Protein AF-A0A088C917-F1 (afdb_monomer_lite)

Secondary structure (DSSP, 8-state):
-HHHHHHHHHHHHHHHHHHHHHTT-HHHHHHHHHHHHHHHH-

Foldseek 3Di:
DLVVVLVVLVVVLVVLCVVCVVVV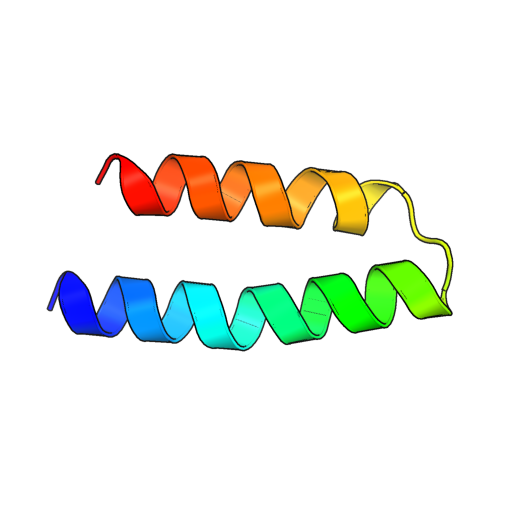PVVSVVVSVVSNVVSVVD

Sequence (42 aa):
IISLGFLVIHTFSMIIAFNGYDERKKSDLIFVPVVHLIAAVM

InterPro domains:
  IPR009294 Gamma-secretase subunit Aph-1 [PF06105] (1-42)

pLDDT: mean 94.18, std 5.47, range [72.19, 98.06]

Organism: NCBI:txid146655

Radius of gyration: 10.7 Å; chains: 1; bounding box: 22×14×29 Å

Structure (mmCIF, N/CA/C/O backbone):
data_AF-A0A088C917-F1
#
_entry.id   AF-A0A088C917-F1
#
loop_
_atom_site.group_PDB
_atom_site.id
_atom_site.type_symbol
_atom_site.label_atom_id
_atom_site.label_alt_id
_atom_site.label_comp_id
_atom_site.label_asym_id
_atom_site.label_entity_id
_atom_site.label_seq_id
_atom_site.pdbx_PDB_ins_code
_atom_site.Cartn_x
_atom_site.Cartn_y
_atom_site.Cartn_z
_atom_site.occupancy
_atom_site.B_iso_or_equiv
_atom_site.auth_seq_id
_atom_site.auth_comp_id
_atom_site.auth_asym_id
_atom_site.auth_atom_id
_atom_site.pdbx_PDB_model_num
ATOM 1 N N . ILE A 1 1 ? 8.166 -3.217 -18.211 1.00 72.19 1 ILE A N 1
ATOM 2 C CA . ILE A 1 1 ? 8.698 -3.606 -16.879 1.00 72.19 1 ILE A CA 1
ATOM 3 C C . ILE A 1 1 ? 8.246 -2.607 -15.816 1.00 72.19 1 ILE A C 1
ATOM 5 O O . ILE A 1 1 ? 7.535 -3.031 -14.920 1.00 72.19 1 ILE A O 1
ATOM 9 N N . ILE A 1 2 ? 8.534 -1.304 -15.962 1.00 83.25 2 ILE A N 1
ATOM 10 C CA . ILE A 1 2 ? 8.080 -0.251 -15.023 1.00 83.25 2 ILE A CA 1
ATOM 11 C C . ILE A 1 2 ? 6.547 -0.228 -14.872 1.00 83.25 2 ILE A C 1
ATOM 13 O O . ILE A 1 2 ? 6.034 -0.314 -13.764 1.00 83.25 2 ILE A O 1
ATOM 17 N N . SER A 1 3 ? 5.805 -0.253 -15.985 1.00 89.44 3 SER A N 1
ATOM 18 C CA . SER A 1 3 ? 4.332 -0.306 -15.967 1.00 89.44 3 SER A CA 1
ATOM 19 C C . SER A 1 3 ? 3.758 -1.546 -15.268 1.00 89.44 3 SER A C 1
ATOM 21 O O . SER A 1 3 ? 2.771 -1.449 -14.546 1.00 89.44 3 SER A O 1
ATOM 23 N N . LEU A 1 4 ? 4.386 -2.712 -15.454 1.00 94.00 4 LEU A N 1
ATOM 24 C CA . LEU A 1 4 ? 3.982 -3.951 -14.786 1.00 94.00 4 LEU A CA 1
ATOM 25 C C . LEU A 1 4 ? 4.266 -3.878 -13.279 1.00 94.00 4 LEU A C 1
ATOM 27 O O . LEU A 1 4 ? 3.431 -4.296 -12.486 1.00 94.00 4 LEU A O 1
ATOM 31 N N . GLY A 1 5 ? 5.406 -3.302 -12.883 1.00 92.69 5 GLY A N 1
ATOM 32 C CA . GLY A 1 5 ? 5.727 -3.039 -11.480 1.00 92.69 5 GLY A CA 1
ATOM 33 C C . GLY A 1 5 ? 4.708 -2.109 -10.822 1.00 92.69 5 GLY A C 1
ATOM 34 O O . GLY A 1 5 ? 4.200 -2.430 -9.752 1.00 92.69 5 GLY A O 1
ATOM 35 N N . PHE A 1 6 ? 4.331 -1.020 -11.497 1.00 93.69 6 PHE A N 1
ATOM 36 C CA . PHE A 1 6 ? 3.302 -0.099 -11.010 1.00 93.69 6 PHE A CA 1
ATOM 37 C C . PHE A 1 6 ? 1.944 -0.792 -10.844 1.00 93.69 6 PHE A C 1
ATOM 39 O O . PHE A 1 6 ? 1.294 -0.632 -9.816 1.00 93.69 6 PHE A O 1
ATOM 46 N N . LEU A 1 7 ? 1.540 -1.625 -11.811 1.00 94.31 7 LEU A N 1
ATOM 47 C CA . LEU A 1 7 ? 0.297 -2.399 -11.733 1.00 94.31 7 LEU A CA 1
ATOM 48 C C . LEU A 1 7 ? 0.297 -3.376 -10.548 1.00 94.31 7 LEU A C 1
ATOM 50 O O . LEU A 1 7 ? -0.704 -3.492 -9.840 1.00 94.31 7 LEU A O 1
ATOM 54 N N . VAL A 1 8 ? 1.419 -4.061 -10.315 1.00 96.12 8 VAL A N 1
ATOM 55 C CA . VAL A 1 8 ? 1.595 -4.978 -9.181 1.00 96.12 8 VAL A CA 1
ATOM 56 C C . VAL A 1 8 ? 1.508 -4.210 -7.862 1.00 96.12 8 VAL A C 1
ATOM 58 O O . VAL A 1 8 ? 0.709 -4.574 -7.000 1.00 96.12 8 VAL A O 1
ATOM 61 N N . ILE A 1 9 ? 2.264 -3.118 -7.719 1.00 96.00 9 ILE A N 1
ATOM 62 C CA . ILE A 1 9 ? 2.249 -2.284 -6.512 1.00 96.00 9 ILE A CA 1
ATOM 63 C C . ILE A 1 9 ? 0.841 -1.745 -6.258 1.00 96.00 9 ILE A C 1
ATOM 65 O O . ILE A 1 9 ? 0.338 -1.890 -5.147 1.00 96.00 9 ILE A O 1
ATOM 69 N N . HIS A 1 10 ? 0.176 -1.194 -7.273 1.00 93.88 10 HIS A N 1
ATOM 70 C CA . HIS A 1 10 ? -1.188 -0.677 -7.168 1.00 93.88 10 HIS A CA 1
ATOM 71 C C . HIS A 1 10 ? -2.175 -1.751 -6.691 1.00 93.88 10 HIS A C 1
ATOM 73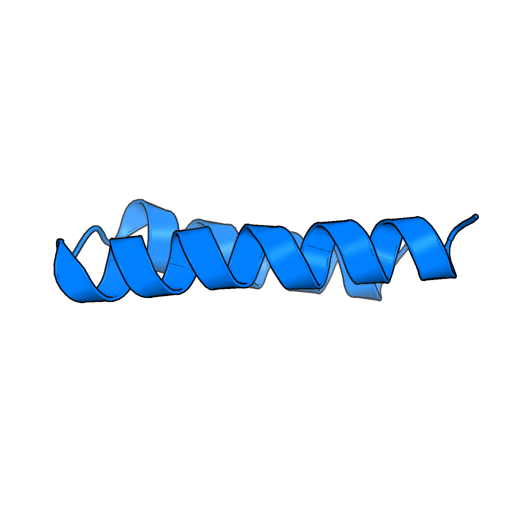 O O . HIS A 1 10 ? -2.916 -1.539 -5.734 1.00 93.88 10 HIS A O 1
ATOM 79 N N . THR A 1 11 ? -2.140 -2.935 -7.306 1.00 96.25 11 THR A N 1
ATOM 80 C CA . THR A 1 11 ? -3.082 -4.018 -6.994 1.00 96.25 11 THR A CA 1
ATOM 81 C C . THR A 1 11 ? -2.913 -4.518 -5.559 1.00 96.25 11 THR A C 1
ATOM 83 O O . THR A 1 11 ? -3.884 -4.583 -4.805 1.00 96.25 11 THR A O 1
ATOM 86 N N . PHE A 1 12 ? -1.686 -4.844 -5.144 1.00 97.50 12 PHE A N 1
ATOM 87 C CA . PHE A 1 12 ? -1.450 -5.405 -3.810 1.00 97.50 12 PHE A CA 1
ATOM 88 C C . PHE A 1 12 ? -1.590 -4.368 -2.696 1.00 97.50 12 PHE A C 1
ATOM 90 O O . PHE A 1 12 ? -2.125 -4.675 -1.632 1.00 97.50 12 PHE A O 1
ATOM 97 N N . SER A 1 13 ? -1.155 -3.131 -2.927 1.00 96.31 13 SER A N 1
ATOM 98 C CA . SER A 1 13 ? -1.257 -2.079 -1.912 1.00 96.31 13 SER A CA 1
ATOM 99 C C . SER A 1 13 ? -2.707 -1.689 -1.608 1.00 96.31 13 SER A C 1
ATOM 101 O O . SER A 1 13 ? -3.013 -1.376 -0.459 1.00 96.31 13 SER A O 1
ATOM 103 N N . MET A 1 14 ? -3.624 -1.797 -2.574 1.00 96.00 14 MET A N 1
ATOM 104 C CA . MET A 1 14 ? -5.056 -1.596 -2.325 1.00 96.00 14 MET A CA 1
ATOM 105 C C . MET A 1 14 ? -5.651 -2.671 -1.408 1.00 96.00 14 MET A C 1
ATOM 107 O O . MET A 1 14 ? -6.444 -2.341 -0.530 1.00 96.00 14 MET A O 1
ATOM 111 N N . ILE A 1 15 ? -5.227 -3.934 -1.532 1.00 97.38 15 ILE A N 1
ATOM 112 C CA . ILE A 1 15 ? -5.647 -5.011 -0.614 1.00 97.38 15 ILE A CA 1
ATOM 113 C C . ILE A 1 15 ? -5.201 -4.689 0.820 1.00 97.38 15 ILE A C 1
ATOM 115 O O . ILE A 1 15 ? -5.990 -4.801 1.757 1.00 97.38 15 ILE A O 1
ATOM 119 N N . ILE A 1 16 ? -3.957 -4.226 0.985 1.00 97.25 16 ILE A N 1
ATOM 120 C CA . ILE A 1 16 ? -3.409 -3.818 2.287 1.00 97.25 16 ILE A CA 1
ATOM 121 C C . ILE A 1 16 ? -4.189 -2.624 2.856 1.00 97.25 16 ILE A C 1
ATOM 123 O O . ILE A 1 16 ? -4.515 -2.618 4.041 1.00 97.25 16 ILE A O 1
ATOM 127 N N . ALA A 1 17 ? -4.532 -1.633 2.027 1.00 96.94 17 ALA A N 1
ATOM 128 C CA . ALA A 1 17 ? -5.324 -0.484 2.464 1.00 96.94 17 ALA A CA 1
ATOM 129 C C . ALA A 1 17 ? -6.711 -0.905 2.951 1.00 96.94 17 ALA A C 1
ATOM 131 O O . ALA A 1 17 ? -7.130 -0.468 4.019 1.00 96.94 17 ALA A O 1
ATOM 132 N N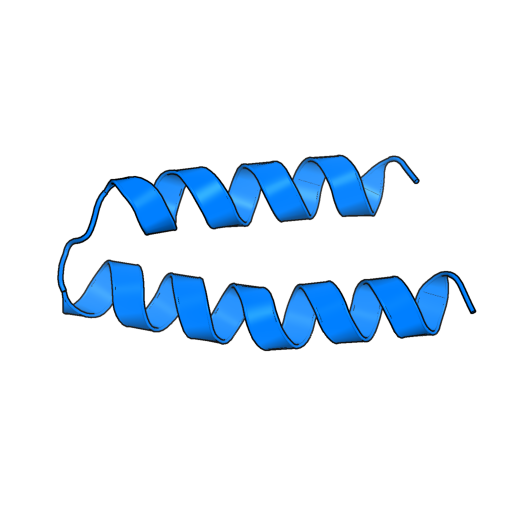 . PHE A 1 18 ? -7.408 -1.770 2.210 1.00 97.25 18 PHE A N 1
ATOM 133 C CA . PHE A 1 18 ? -8.726 -2.258 2.617 1.00 97.25 18 PHE A CA 1
ATOM 134 C C . PHE A 1 18 ? -8.674 -3.009 3.947 1.00 97.25 18 PHE A C 1
ATOM 136 O O . PHE A 1 18 ? -9.485 -2.718 4.825 1.00 97.25 18 PHE A O 1
ATOM 143 N N . ASN A 1 19 ? -7.684 -3.884 4.140 1.00 97.38 19 ASN A N 1
ATOM 144 C CA . ASN A 1 19 ? -7.482 -4.553 5.426 1.00 97.38 19 ASN A CA 1
ATOM 145 C C . ASN A 1 19 ? -7.184 -3.545 6.547 1.00 97.38 19 ASN A C 1
ATOM 147 O O . ASN A 1 19 ? -7.740 -3.626 7.636 1.00 97.38 19 ASN A O 1
ATOM 151 N N . GLY A 1 20 ? -6.347 -2.544 6.264 1.00 97.31 20 GLY A N 1
ATOM 152 C CA . GLY A 1 20 ? -6.028 -1.476 7.207 1.00 97.31 20 GLY A CA 1
ATOM 153 C C . GLY A 1 20 ? -7.239 -0.627 7.605 1.00 97.31 20 GLY A C 1
ATOM 154 O O . GLY A 1 20 ? -7.329 -0.196 8.756 1.00 97.31 20 GLY A O 1
ATOM 155 N N . TYR A 1 21 ? -8.182 -0.399 6.686 1.00 96.62 21 TYR A N 1
ATOM 156 C CA . TYR A 1 21 ? -9.443 0.281 6.988 1.00 96.62 21 TYR A CA 1
ATOM 157 C C . TYR A 1 21 ? -10.367 -0.580 7.855 1.00 96.62 21 TYR A C 1
ATOM 159 O O . TYR A 1 21 ? -10.936 -0.049 8.811 1.00 96.62 21 TYR A O 1
ATOM 167 N N . ASP A 1 22 ? -10.482 -1.877 7.562 1.00 98.06 22 ASP A N 1
ATOM 168 C CA . ASP A 1 22 ? -11.306 -2.826 8.324 1.00 98.06 22 ASP A CA 1
ATOM 169 C C . ASP A 1 22 ? -10.795 -2.991 9.766 1.00 98.06 22 ASP A C 1
ATOM 171 O O . ASP A 1 22 ? -11.507 -2.715 10.734 1.00 98.06 22 ASP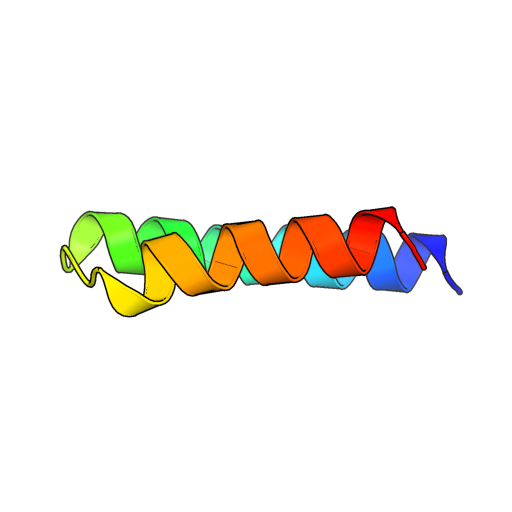 A O 1
ATOM 175 N N . GLU A 1 23 ? -9.504 -3.289 9.920 1.00 97.50 23 GLU A N 1
ATOM 176 C CA . GLU A 1 23 ? -8.853 -3.486 11.221 1.00 97.50 23 GLU A CA 1
ATOM 177 C C . GLU A 1 23 ? -8.541 -2.168 11.954 1.00 97.50 23 GLU A C 1
ATOM 179 O O . GLU A 1 23 ? -8.004 -2.171 13.064 1.00 97.50 23 GLU A O 1
ATOM 184 N N . ARG A 1 24 ? -8.833 -1.011 11.339 1.00 96.31 24 ARG A N 1
ATOM 185 C CA . ARG A 1 24 ? -8.431 0.333 11.812 1.00 96.31 24 ARG A CA 1
ATOM 186 C C . ARG A 1 24 ? -6.928 0.442 12.105 1.00 96.31 24 ARG A C 1
ATOM 188 O O . ARG A 1 24 ? -6.489 1.202 12.978 1.00 96.31 24 ARG A O 1
ATOM 195 N N . LYS A 1 25 ? -6.119 -0.301 11.356 1.00 97.50 25 LYS A N 1
ATOM 196 C CA . LYS A 1 25 ? -4.673 -0.400 11.525 1.00 97.50 25 LYS A CA 1
ATOM 197 C C . LYS A 1 25 ? -3.977 0.803 10.888 1.00 97.50 25 LYS A C 1
ATOM 199 O O . LYS A 1 25 ? -3.642 0.821 9.706 1.00 97.50 25 LYS A O 1
ATOM 204 N N . LYS A 1 26 ? -3.726 1.830 11.707 1.00 95.44 26 LYS A N 1
ATOM 205 C CA . LYS A 1 26 ? -3.135 3.115 11.276 1.00 95.44 26 LYS A CA 1
ATOM 206 C C . LYS A 1 26 ? -1.806 2.984 10.527 1.00 95.44 26 LYS A C 1
ATOM 208 O O . LYS A 1 26 ? -1.538 3.811 9.662 1.00 95.44 26 LYS A O 1
ATOM 213 N N . SER A 1 27 ? -0.982 1.981 10.844 1.00 96.81 27 SER A N 1
ATOM 214 C CA . SER A 1 27 ? 0.286 1.755 10.137 1.00 96.81 27 SER A CA 1
ATOM 215 C C . SER A 1 27 ? 0.068 1.499 8.650 1.00 96.81 27 SER A C 1
ATOM 217 O O . SER A 1 27 ? 0.805 2.030 7.827 1.00 96.81 27 SER A O 1
ATOM 219 N N . ASP A 1 28 ? -0.971 0.744 8.304 1.00 97.00 28 ASP A N 1
ATOM 220 C CA . ASP A 1 28 ? -1.220 0.292 6.936 1.00 97.00 28 ASP A CA 1
ATOM 221 C C . ASP A 1 28 ? -1.816 1.435 6.104 1.00 97.00 28 ASP A C 1
ATOM 223 O O . ASP A 1 28 ? -1.442 1.633 4.948 1.00 97.00 28 ASP A O 1
ATOM 227 N N . LEU A 1 29 ? -2.632 2.279 6.745 1.00 95.44 29 LEU A N 1
ATOM 228 C CA . LEU A 1 29 ? -3.172 3.512 6.164 1.00 95.44 29 LEU A CA 1
ATOM 229 C C . LEU A 1 29 ? -2.093 4.555 5.836 1.00 95.44 29 LEU A C 1
ATOM 231 O O . LEU A 1 29 ? -2.305 5.383 4.958 1.00 95.44 29 LEU A O 1
ATOM 235 N N . ILE A 1 30 ? -0.952 4.530 6.533 1.00 97.00 30 ILE A N 1
ATOM 236 C CA . ILE A 1 30 ? 0.197 5.407 6.255 1.00 97.00 30 ILE A CA 1
ATOM 237 C C . ILE A 1 30 ? 1.163 4.736 5.269 1.00 97.00 30 ILE A C 1
ATOM 239 O O . ILE A 1 30 ? 1.693 5.393 4.375 1.00 97.00 30 ILE A O 1
ATOM 243 N N . PHE A 1 31 ? 1.373 3.425 5.391 1.00 96.44 31 PHE A N 1
ATOM 244 C CA . PHE A 1 31 ? 2.282 2.661 4.538 1.00 96.44 31 PHE A CA 1
ATOM 245 C C . PHE A 1 31 ? 1.869 2.693 3.060 1.00 96.44 31 PHE A C 1
ATOM 247 O O . PHE A 1 31 ? 2.693 2.987 2.194 1.00 96.44 31 PHE A O 1
ATOM 254 N N . VAL A 1 32 ? 0.593 2.439 2.758 1.00 97.00 32 VAL A N 1
ATOM 255 C CA . VAL A 1 32 ? 0.092 2.369 1.375 1.00 97.00 32 VAL A CA 1
ATOM 256 C C . VAL A 1 32 ? 0.286 3.668 0.573 1.00 97.00 32 VAL A C 1
ATOM 258 O O . VAL A 1 32 ? 0.786 3.577 -0.553 1.00 97.00 32 VAL A O 1
ATOM 261 N N . PRO A 1 33 ? -0.063 4.868 1.080 1.00 95.75 33 PRO A N 1
ATOM 262 C CA . PRO A 1 33 ? 0.169 6.107 0.340 1.00 95.75 33 PRO A CA 1
ATOM 263 C C . PRO A 1 33 ? 1.658 6.429 0.166 1.00 95.75 33 PRO A C 1
ATOM 265 O O . PRO A 1 33 ? 2.038 6.934 -0.886 1.00 95.75 33 PRO A O 1
ATOM 268 N N . VAL A 1 34 ? 2.520 6.086 1.131 1.00 97.06 34 VAL A N 1
ATOM 269 C CA . VAL A 1 34 ? 3.979 6.239 0.972 1.00 97.06 34 VAL A CA 1
ATOM 270 C C . VAL A 1 34 ? 4.494 5.361 -0.167 1.00 97.06 34 VAL A C 1
ATOM 272 O O . VAL A 1 34 ? 5.230 5.839 -1.028 1.00 97.06 34 VAL A O 1
ATOM 275 N N . VAL A 1 35 ? 4.067 4.098 -0.222 1.00 96.19 35 VAL A N 1
ATOM 276 C CA . VAL A 1 35 ? 4.448 3.178 -1.302 1.00 96.19 35 VAL A CA 1
ATOM 277 C C . VAL A 1 35 ? 3.943 3.666 -2.661 1.00 96.19 35 VAL A C 1
ATOM 279 O O . VAL A 1 35 ? 4.702 3.622 -3.624 1.00 96.19 35 VAL A O 1
ATOM 282 N N . HIS A 1 36 ? 2.713 4.186 -2.751 1.00 94.88 36 HIS A N 1
ATOM 283 C CA . HIS A 1 36 ? 2.195 4.774 -3.994 1.00 94.88 36 HIS A CA 1
ATOM 284 C C . HIS A 1 36 ? 2.991 5.999 -4.443 1.00 94.88 36 HIS A C 1
ATOM 286 O O . HIS A 1 36 ? 3.269 6.135 -5.631 1.00 94.88 36 HIS A O 1
ATOM 292 N N . LEU A 1 37 ? 3.370 6.880 -3.514 1.00 95.19 37 LEU A N 1
ATOM 293 C CA . LEU A 1 37 ? 4.181 8.054 -3.831 1.00 95.19 37 LEU A CA 1
ATOM 294 C C . LEU A 1 37 ? 5.564 7.653 -4.337 1.00 95.19 37 LEU A C 1
ATOM 296 O O . LEU A 1 37 ? 6.009 8.188 -5.345 1.00 95.19 37 LEU A O 1
ATOM 300 N N . ILE A 1 38 ? 6.217 6.684 -3.691 1.00 94.00 38 ILE A N 1
ATOM 301 C CA . ILE A 1 38 ? 7.494 6.150 -4.175 1.00 94.00 38 ILE A CA 1
ATOM 302 C C . ILE A 1 38 ? 7.296 5.553 -5.570 1.00 94.00 38 ILE A C 1
ATOM 304 O O . ILE A 1 38 ? 8.027 5.917 -6.483 1.00 94.00 38 ILE A O 1
ATOM 308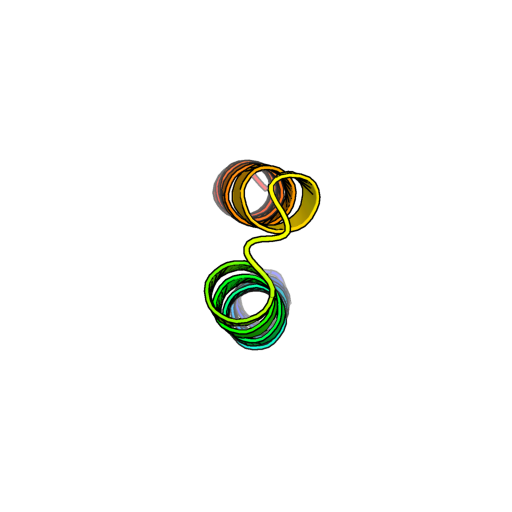 N N . ALA A 1 39 ? 6.269 4.718 -5.755 1.00 92.19 39 ALA A N 1
ATOM 309 C CA . ALA A 1 39 ? 5.966 4.069 -7.027 1.00 92.19 39 ALA A CA 1
ATOM 310 C C . ALA A 1 39 ? 5.632 5.042 -8.166 1.00 92.19 39 ALA A C 1
ATOM 312 O O . ALA A 1 39 ? 5.852 4.713 -9.324 1.00 92.19 39 ALA A O 1
ATOM 313 N N . ALA A 1 40 ? 5.102 6.224 -7.855 1.00 90.00 40 ALA A N 1
ATOM 314 C CA . ALA A 1 40 ? 4.790 7.256 -8.839 1.00 90.00 40 ALA A CA 1
ATO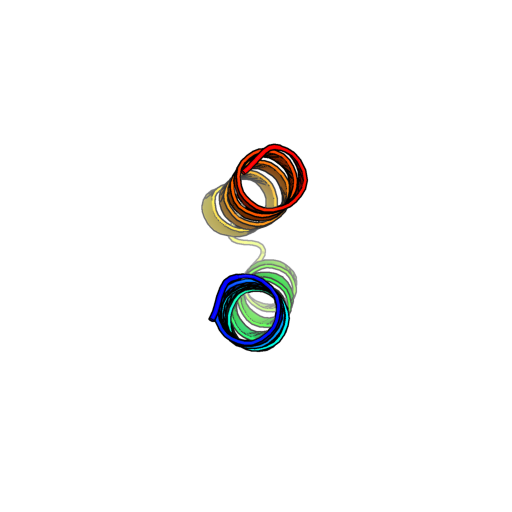M 315 C C . ALA A 1 40 ? 6.014 8.081 -9.277 1.00 90.00 40 ALA A C 1
ATOM 317 O O . ALA A 1 40 ? 5.924 8.803 -10.268 1.00 90.00 40 ALA A O 1
ATOM 318 N N . VAL A 1 41 ? 7.125 8.017 -8.533 1.00 90.12 41 VAL A N 1
ATOM 319 C CA . VAL A 1 41 ? 8.342 8.820 -8.773 1.00 90.12 41 VAL A CA 1
ATOM 320 C C . VAL A 1 41 ? 9.483 7.992 -9.395 1.00 90.12 41 VAL A C 1
ATOM 322 O O . VAL A 1 41 ? 10.447 8.568 -9.898 1.00 90.12 41 VAL A O 1
ATOM 325 N N . MET A 1 42 ? 9.377 6.660 -9.386 1.00 74.12 42 MET A N 1
ATOM 326 C CA . MET A 1 42 ? 10.246 5.725 -10.133 1.00 74.12 42 MET A CA 1
ATOM 327 C C . MET A 1 42 ? 9.777 5.538 -11.577 1.00 74.12 42 MET A C 1
ATOM 329 O O . MET A 1 42 ? 10.665 5.370 -12.442 1.00 74.12 42 MET A O 1
#